Protein AF-A0A0L7KQ21-F1 (afdb_monomer)

Organism: Operophtera brumata (NCBI:txid104452)

Sequence (127 aa):
MAGYRFRRDKTRGAKTYWKCALRNLDKGCRAVIHTLEDMTLIHVISLHKECVVVLYLTSMTLSDMTMTTSIRGNPIIVIAGYRFNRHRIRGVKTYWKCSTHLQRGCRAVIHTLADMTVIKCINIHNH

Foldseek 3Di:
DDDFDWAFDDDDPQKTKTATPCCVVDVPGGWMWMAGVVRHTAFTPDGDPPDFTKHDPDDPPCPQWDWDADPVRFIWTGHPNWIWGFDDDDVQKTKTDTPCCVPPVWPWIWIAGVVRHTGIGRHDGPD

Structure (mmCIF, N/CA/C/O backbone):
data_AF-A0A0L7KQ21-F1
#
_entry.id   AF-A0A0L7KQ21-F1
#
loop_
_atom_site.group_PDB
_atom_site.id
_atom_site.type_symbol
_atom_site.label_atom_id
_atom_site.label_alt_id
_atom_site.label_comp_id
_atom_site.label_asym_id
_atom_site.label_entity_id
_atom_site.label_seq_id
_atom_site.pdbx_PDB_ins_code
_atom_site.Cartn_x
_atom_site.Cartn_y
_atom_site.Cartn_z
_atom_site.occupancy
_atom_site.B_iso_or_equiv
_atom_site.auth_seq_id
_atom_site.auth_comp_id
_atom_site.auth_asym_id
_atom_site.auth_atom_id
_atom_site.pdbx_PDB_model_num
ATOM 1 N N . MET A 1 1 ? -19.239 -10.283 -12.889 1.00 36.34 1 MET A N 1
ATOM 2 C CA . MET A 1 1 ? -19.629 -9.982 -11.494 1.00 36.34 1 MET A CA 1
ATOM 3 C C . MET A 1 1 ? -19.914 -11.292 -10.785 1.00 36.34 1 MET A C 1
ATOM 5 O O . MET A 1 1 ? -20.916 -11.919 -11.080 1.00 36.34 1 MET A O 1
ATOM 9 N N . ALA A 1 2 ? -19.026 -11.724 -9.897 1.00 34.16 2 ALA A N 1
ATOM 10 C CA . ALA A 1 2 ? -19.293 -12.825 -8.980 1.00 34.16 2 ALA A CA 1
ATOM 11 C C . ALA A 1 2 ? -18.587 -12.476 -7.669 1.00 34.16 2 ALA A C 1
ATOM 13 O O . ALA A 1 2 ? -17.376 -12.630 -7.538 1.00 34.16 2 ALA A O 1
ATOM 14 N N . GLY A 1 3 ? -19.325 -11.875 -6.737 1.00 44.19 3 GLY A N 1
ATOM 15 C CA . GLY A 1 3 ? -18.819 -11.678 -5.385 1.00 44.19 3 GLY A CA 1
ATOM 16 C C . GLY A 1 3 ? -18.646 -13.042 -4.727 1.00 44.19 3 GLY A C 1
ATOM 17 O O . GLY A 1 3 ? -19.548 -13.878 -4.775 1.00 44.19 3 GLY A O 1
ATOM 18 N N . TYR A 1 4 ? -17.490 -13.290 -4.123 1.00 56.72 4 TYR A N 1
ATOM 19 C CA . TYR A 1 4 ? -17.275 -14.528 -3.389 1.00 56.72 4 TYR A CA 1
ATOM 20 C C . TYR A 1 4 ? -17.999 -14.456 -2.046 1.00 56.72 4 TYR A C 1
ATOM 22 O O . TYR A 1 4 ? -17.768 -13.551 -1.245 1.00 56.72 4 TYR A O 1
ATOM 30 N N . ARG A 1 5 ? -18.904 -15.405 -1.803 1.00 62.06 5 ARG A N 1
ATOM 31 C CA . ARG A 1 5 ? -19.652 -15.495 -0.548 1.00 62.06 5 ARG A CA 1
ATOM 32 C C . ARG A 1 5 ? -18.762 -16.129 0.516 1.00 62.06 5 ARG A C 1
ATOM 34 O O . ARG A 1 5 ? -18.242 -17.219 0.300 1.00 62.06 5 ARG A O 1
ATOM 41 N N . PHE A 1 6 ? -18.628 -15.488 1.671 1.00 66.75 6 PHE A N 1
ATOM 42 C CA . PHE A 1 6 ? -17.967 -16.060 2.842 1.00 66.75 6 PHE A CA 1
ATOM 43 C C . PHE A 1 6 ? -19.013 -16.367 3.908 1.00 66.75 6 PHE A C 1
ATOM 45 O O . PHE A 1 6 ? -19.948 -15.599 4.120 1.00 66.75 6 PHE A O 1
ATOM 52 N N . ARG A 1 7 ? -18.876 -17.517 4.558 1.00 69.31 7 ARG A N 1
ATOM 53 C CA . ARG A 1 7 ? -19.712 -17.932 5.681 1.00 69.31 7 ARG A CA 1
ATOM 54 C C . ARG A 1 7 ? -18.904 -17.811 6.956 1.00 69.31 7 ARG A C 1
ATOM 56 O O . ARG A 1 7 ? -17.715 -18.132 6.956 1.00 69.31 7 ARG A O 1
ATOM 63 N N . ARG A 1 8 ? -19.552 -17.358 8.027 1.00 72.56 8 ARG A N 1
ATOM 64 C CA . ARG A 1 8 ? -18.946 -17.332 9.356 1.00 72.56 8 ARG A CA 1
ATOM 65 C C . ARG A 1 8 ? -18.542 -18.756 9.720 1.00 72.56 8 ARG A C 1
ATOM 67 O O . ARG A 1 8 ? -19.332 -19.679 9.563 1.00 72.56 8 ARG A O 1
ATOM 74 N N . ASP A 1 9 ? -17.302 -18.911 10.149 1.00 76.25 9 ASP A N 1
ATOM 75 C CA . ASP A 1 9 ? -16.745 -20.191 10.573 1.00 76.25 9 ASP A CA 1
ATOM 76 C C . ASP A 1 9 ? -16.700 -20.269 12.096 1.00 76.25 9 ASP A C 1
ATOM 78 O O . ASP A 1 9 ? -17.267 -21.170 12.699 1.00 76.25 9 ASP A O 1
ATOM 82 N N . LYS A 1 10 ? -16.039 -19.295 12.725 1.00 74.69 10 LYS A N 1
ATOM 83 C CA . LYS A 1 10 ? -15.875 -19.231 14.179 1.00 74.69 10 LYS A CA 1
ATOM 84 C C . LYS A 1 10 ? -15.548 -17.816 14.629 1.00 74.69 10 LYS A C 1
ATOM 86 O O . LYS A 1 10 ? -15.005 -17.033 13.852 1.00 74.69 10 LYS A O 1
ATOM 91 N N . THR A 1 11 ? -15.785 -17.534 15.901 1.00 78.00 11 THR A N 1
ATOM 92 C CA . THR A 1 11 ? -15.332 -16.308 16.570 1.00 78.00 11 THR A CA 1
ATOM 93 C C . THR A 1 11 ? -14.305 -16.687 17.635 1.00 78.00 11 THR A C 1
ATOM 95 O O . THR A 1 11 ? -14.445 -17.722 18.287 1.00 78.00 11 THR A O 1
ATOM 98 N N . ARG A 1 12 ? -13.225 -15.912 17.768 1.00 65.50 12 ARG A N 1
ATOM 99 C CA . ARG A 1 12 ? -12.208 -16.072 18.820 1.00 65.50 12 ARG A CA 1
ATOM 100 C C . ARG A 1 12 ? -11.826 -14.692 19.353 1.00 65.50 12 ARG A C 1
ATOM 102 O O . ARG A 1 12 ? -11.180 -13.928 18.634 1.00 65.50 12 ARG A O 1
ATOM 109 N N . GLY A 1 13 ? -12.211 -14.389 20.593 1.00 74.50 13 GLY A N 1
ATOM 110 C CA . GLY A 1 13 ? -12.061 -13.046 21.168 1.00 74.50 13 GLY A CA 1
ATOM 111 C C . GLY A 1 13 ? -12.723 -11.994 20.276 1.00 74.50 13 GLY A C 1
ATOM 112 O O . GLY A 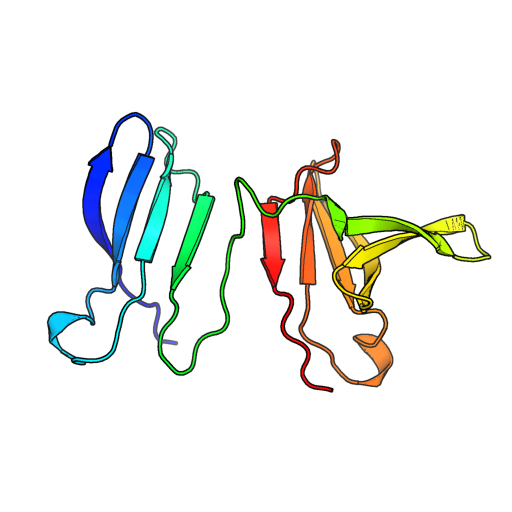1 13 ? -13.775 -12.262 19.698 1.00 74.50 13 GLY A O 1
ATOM 113 N N . ALA A 1 14 ? -12.039 -10.869 20.057 1.00 67.50 14 ALA A N 1
ATOM 114 C CA . ALA A 1 14 ? -12.545 -9.793 19.212 1.00 67.50 14 ALA A CA 1
ATOM 115 C C . ALA A 1 14 ? -12.565 -10.105 17.704 1.00 67.50 14 ALA A C 1
ATOM 117 O O . ALA A 1 14 ? -12.918 -9.240 16.914 1.00 67.50 14 ALA A O 1
ATOM 118 N N . LYS A 1 15 ? -12.150 -11.305 17.263 1.00 60.31 15 LYS A N 1
ATOM 119 C CA . LYS A 1 15 ? -12.013 -11.668 15.842 1.00 60.31 15 LYS A CA 1
ATOM 120 C C . LYS A 1 15 ? -13.087 -12.656 15.391 1.00 60.31 15 LYS A C 1
ATOM 122 O O . LYS A 1 15 ? -13.211 -13.745 15.950 1.00 60.31 15 LYS A O 1
ATOM 127 N N . THR A 1 16 ? -13.778 -12.350 14.294 1.00 67.62 16 THR A N 1
ATOM 128 C CA . THR A 1 16 ? -14.694 -13.273 13.604 1.00 67.62 16 THR A CA 1
ATOM 129 C C . THR A 1 16 ? -14.080 -13.768 12.300 1.00 67.62 16 THR A C 1
ATOM 131 O O . THR A 1 16 ? -13.705 -12.977 11.443 1.00 67.62 16 THR A O 1
ATOM 134 N N . TYR A 1 17 ? -13.991 -15.085 12.130 1.00 69.12 17 TYR A N 1
ATOM 135 C CA . TYR A 1 17 ? -13.402 -15.753 10.972 1.00 69.12 17 TYR A CA 1
ATOM 136 C C . TYR A 1 17 ? -14.489 -16.215 10.006 1.00 69.12 17 TYR A C 1
ATOM 138 O O . TYR A 1 17 ? -15.521 -16.746 10.421 1.00 69.12 17 TYR A O 1
ATOM 146 N N . TRP A 1 18 ? -14.220 -16.090 8.710 1.00 69.19 18 TRP A N 1
ATOM 147 C CA . TRP A 1 18 ? -15.140 -16.462 7.647 1.00 69.19 18 TRP A CA 1
ATOM 148 C C . TRP A 1 18 ? -14.422 -17.290 6.583 1.00 69.19 18 TRP A C 1
ATOM 150 O O . TRP A 1 18 ? -13.356 -16.911 6.103 1.00 69.19 18 TRP A O 1
ATOM 160 N N . LYS A 1 19 ? -15.012 -18.416 6.186 1.00 73.31 19 LYS A N 1
ATOM 161 C CA . LYS A 1 19 ? -14.515 -19.289 5.113 1.00 73.31 19 LYS A CA 1
ATOM 162 C C . LYS A 1 19 ? -15.298 -19.044 3.834 1.00 73.31 19 LYS A C 1
ATOM 164 O O . LYS A 1 19 ? -16.500 -18.792 3.887 1.00 73.31 19 LYS A O 1
ATOM 169 N N . CYS A 1 20 ? -14.651 -19.160 2.680 1.00 68.00 20 CYS A N 1
ATOM 170 C CA . CYS A 1 20 ? -15.362 -19.099 1.407 1.00 68.00 20 CYS A CA 1
ATOM 171 C C . CYS A 1 20 ? -16.423 -20.210 1.319 1.00 68.00 20 CYS A C 1
ATOM 173 O O . CYS A 1 20 ? -16.161 -21.373 1.629 1.00 68.00 20 CYS A O 1
ATOM 175 N N . ALA A 1 21 ? -17.622 -19.849 0.869 1.00 68.81 21 ALA A N 1
ATOM 176 C CA . ALA A 1 21 ? -18.762 -20.745 0.716 1.00 68.81 21 ALA A CA 1
ATOM 177 C C . ALA A 1 21 ? -18.543 -21.815 -0.366 1.00 68.81 21 ALA A C 1
ATOM 179 O O . ALA A 1 21 ? -19.213 -22.844 -0.336 1.00 68.81 21 ALA A O 1
ATOM 180 N N . LEU A 1 22 ? -17.602 -21.587 -1.291 1.00 66.00 22 LEU A N 1
ATOM 181 C CA . LEU A 1 22 ? -17.249 -22.523 -2.362 1.00 66.00 22 LEU A CA 1
ATOM 182 C C . LEU A 1 22 ? -16.280 -23.625 -1.914 1.00 66.00 22 LEU A C 1
ATOM 184 O O . LEU A 1 22 ? -16.054 -24.563 -2.666 1.00 66.00 22 LEU A O 1
ATOM 188 N N . ARG A 1 23 ? -15.755 -23.577 -0.681 1.00 64.31 23 ARG A N 1
ATOM 189 C CA . ARG A 1 23 ? -14.809 -24.572 -0.140 1.00 64.31 23 ARG A CA 1
ATOM 190 C C . ARG A 1 23 ? -15.307 -26.024 -0.186 1.00 64.31 23 ARG A C 1
ATOM 192 O O . ARG A 1 23 ? -14.493 -26.936 -0.240 1.00 64.31 23 ARG A O 1
ATOM 199 N N . ASN A 1 24 ? -16.620 -26.238 -0.145 1.00 60.06 24 ASN A N 1
ATOM 200 C CA . ASN A 1 24 ? -17.207 -27.582 -0.197 1.00 60.06 24 ASN A CA 1
ATOM 201 C C . ASN A 1 24 ? -17.565 -28.022 -1.627 1.00 60.06 24 ASN A C 1
ATOM 203 O O . ASN A 1 24 ? -17.824 -29.199 -1.847 1.00 60.06 24 ASN A O 1
ATOM 207 N N . LEU A 1 25 ? -17.609 -27.079 -2.573 1.00 60.34 25 LEU A N 1
ATOM 208 C CA . LEU A 1 25 ? -17.940 -27.307 -3.984 1.00 60.34 25 LEU A CA 1
ATOM 209 C C . LEU A 1 25 ? -16.670 -27.494 -4.824 1.00 60.34 25 LEU A C 1
ATOM 211 O O . LEU A 1 25 ? -16.641 -28.323 -5.723 1.00 60.34 25 LEU A O 1
ATOM 215 N N . ASP A 1 26 ? -15.609 -26.763 -4.484 1.00 57.03 26 ASP A N 1
ATOM 216 C CA . ASP A 1 26 ? -14.275 -26.904 -5.053 1.00 57.03 26 ASP A CA 1
ATOM 217 C C . ASP A 1 26 ? -13.304 -27.378 -3.960 1.00 57.03 26 ASP A C 1
ATOM 219 O O . ASP A 1 26 ? -13.004 -26.643 -3.012 1.00 57.03 26 ASP A O 1
ATOM 223 N N . LYS A 1 27 ? -12.791 -28.610 -4.101 1.00 54.53 27 LYS A N 1
ATOM 224 C CA . LYS A 1 27 ? -11.909 -29.273 -3.120 1.00 54.53 27 LYS A CA 1
ATOM 225 C C . LYS A 1 27 ? -10.584 -28.519 -2.873 1.00 54.53 27 LYS A C 1
ATOM 227 O O . LYS A 1 27 ? -9.850 -28.881 -1.956 1.00 54.53 27 LYS A O 1
ATOM 232 N N . GLY A 1 28 ? -10.263 -27.477 -3.654 1.00 54.25 28 GLY A N 1
ATOM 233 C CA . GLY A 1 28 ? -9.030 -26.685 -3.540 1.00 54.25 28 GLY A CA 1
ATOM 234 C C . GLY A 1 28 ? -9.149 -25.309 -2.865 1.00 54.25 28 GLY A C 1
ATOM 235 O O . GL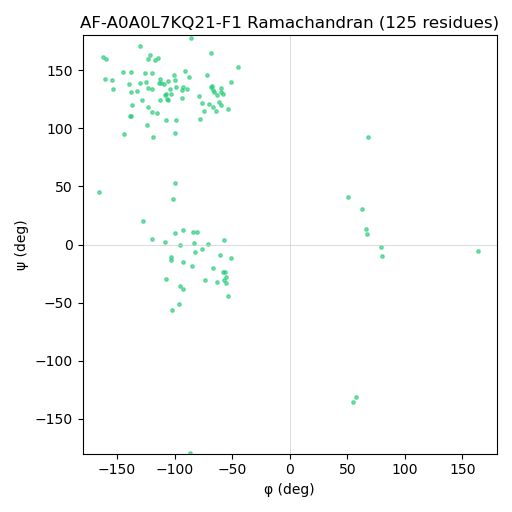Y A 1 28 ? -8.119 -24.696 -2.563 1.00 54.25 28 GLY A O 1
ATOM 236 N N . CYS A 1 29 ? -10.358 -24.792 -2.613 1.00 59.03 29 CYS A N 1
ATOM 237 C CA . CYS A 1 29 ? -10.541 -23.423 -2.124 1.00 59.03 29 CYS A CA 1
ATOM 238 C C . CYS A 1 29 ? -10.248 -23.288 -0.616 1.00 59.03 29 CYS A C 1
ATOM 240 O O . CYS A 1 29 ? -11.047 -23.664 0.245 1.00 59.03 29 CYS A O 1
ATOM 242 N N . ARG A 1 30 ? -9.120 -22.649 -0.277 1.00 59.56 30 ARG A N 1
ATOM 243 C CA . ARG A 1 30 ? -8.694 -22.394 1.113 1.00 59.56 30 ARG A CA 1
ATOM 244 C C . ARG A 1 30 ? -8.990 -20.976 1.611 1.00 59.56 30 ARG A C 1
ATOM 246 O O . ARG A 1 30 ? -8.548 -20.631 2.702 1.00 59.56 30 ARG A O 1
ATOM 253 N N . ALA A 1 31 ? -9.762 -20.186 0.859 1.00 62.00 31 ALA A N 1
ATOM 254 C CA . ALA A 1 31 ? -9.963 -18.770 1.140 1.00 62.00 31 ALA A CA 1
ATOM 255 C C . ALA A 1 31 ? -10.649 -18.490 2.488 1.00 62.00 31 ALA A C 1
ATOM 257 O O . ALA A 1 31 ? -11.714 -19.039 2.791 1.00 62.00 31 ALA A O 1
ATOM 258 N N . VAL A 1 32 ? -10.031 -17.614 3.286 1.00 65.19 32 VAL A N 1
ATOM 259 C CA . VAL A 1 32 ? -10.477 -17.235 4.637 1.00 65.19 32 VAL A CA 1
ATOM 260 C C . VAL A 1 32 ? -10.287 -15.737 4.838 1.00 65.19 32 VAL A C 1
ATOM 262 O O . VAL A 1 32 ? -9.245 -15.203 4.465 1.00 65.19 32 VAL A O 1
ATOM 265 N N . ILE A 1 33 ? -11.257 -15.074 5.465 1.00 64.94 33 ILE A N 1
ATOM 266 C CA . ILE A 1 33 ? -11.154 -13.684 5.929 1.00 64.94 33 ILE A CA 1
ATOM 267 C C . ILE A 1 33 ? -11.435 -13.601 7.429 1.00 64.94 33 ILE A C 1
ATOM 269 O O . ILE A 1 33 ? -12.070 -14.499 7.982 1.00 64.94 33 ILE A O 1
ATOM 273 N N . HIS A 1 34 ? -10.994 -12.539 8.101 1.00 60.47 34 HIS A N 1
ATOM 274 C CA . HIS A 1 34 ? -11.466 -12.245 9.456 1.00 60.47 34 HIS A CA 1
ATOM 275 C C . HIS A 1 34 ? -11.755 -10.761 9.692 1.00 60.47 34 HIS A C 1
ATOM 277 O O . HIS A 1 34 ? -11.114 -9.892 9.099 1.00 60.47 34 HIS A O 1
ATOM 283 N N . THR A 1 35 ? -12.732 -10.498 10.557 1.00 58.62 35 THR A N 1
ATOM 284 C CA . THR A 1 35 ? -13.203 -9.175 10.992 1.00 58.62 35 THR A CA 1
ATOM 285 C C . THR A 1 35 ? -12.971 -8.974 12.491 1.00 58.62 35 THR A C 1
ATOM 287 O O . THR A 1 35 ? -12.849 -9.972 13.200 1.00 58.62 35 THR A O 1
ATOM 290 N N . LEU A 1 36 ? -12.929 -7.731 12.983 1.00 58.41 36 LEU A N 1
ATOM 291 C CA . LEU A 1 36 ? -13.018 -7.402 14.414 1.00 58.41 36 LEU A CA 1
ATOM 292 C C . LEU A 1 36 ? -14.471 -7.253 14.909 1.00 58.41 36 LEU A C 1
ATOM 294 O O . LEU A 1 36 ? -15.405 -7.438 14.126 1.00 58.41 36 LEU A O 1
ATOM 298 N N . GLU A 1 37 ? -14.648 -6.948 16.200 1.00 56.28 37 GLU A N 1
ATOM 299 C CA . GLU A 1 37 ? -15.927 -6.719 16.900 1.00 56.28 37 GLU A CA 1
ATOM 300 C C . GLU A 1 37 ? -16.806 -5.638 16.256 1.00 56.28 37 GLU A C 1
ATOM 302 O O . GLU A 1 37 ? -18.022 -5.792 16.213 1.00 56.28 37 GLU A O 1
ATOM 307 N N . ASP A 1 38 ? -16.212 -4.606 15.659 1.00 55.53 38 ASP A N 1
ATOM 308 C CA . ASP A 1 38 ? -16.904 -3.561 14.889 1.00 55.53 38 ASP A CA 1
ATOM 309 C C . ASP A 1 38 ? -17.169 -3.957 13.419 1.00 55.53 38 ASP A C 1
ATOM 311 O O . ASP A 1 38 ? -17.539 -3.124 12.593 1.00 55.53 38 ASP A O 1
ATOM 315 N N . MET A 1 39 ? -16.959 -5.232 13.070 1.00 48.84 39 MET A N 1
ATOM 316 C CA . MET A 1 39 ? -16.983 -5.779 11.708 1.00 48.84 39 MET A CA 1
ATOM 317 C C . MET A 1 39 ? -15.861 -5.264 10.783 1.00 48.84 39 MET A C 1
ATOM 319 O O . MET A 1 39 ? -15.886 -5.547 9.580 1.00 48.84 39 MET A O 1
ATOM 323 N N . THR A 1 40 ? -14.820 -4.604 11.306 1.00 49.94 40 THR A N 1
ATOM 324 C CA . THR A 1 40 ? -13.663 -4.171 10.507 1.00 49.94 40 THR A CA 1
ATOM 325 C C . THR A 1 40 ? -12.872 -5.372 9.988 1.00 49.94 40 THR A C 1
ATOM 327 O O . THR A 1 40 ? -12.337 -6.166 10.756 1.00 49.94 40 THR A O 1
ATOM 330 N N . LEU A 1 41 ? -12.784 -5.523 8.662 1.00 50.22 41 LEU A N 1
ATOM 331 C CA . LEU A 1 41 ? -12.016 -6.578 7.988 1.00 50.22 41 LEU A CA 1
ATOM 332 C C . LEU A 1 41 ? -10.505 -6.358 8.147 1.00 50.22 41 LEU A C 1
ATOM 334 O O . LEU A 1 41 ? -9.977 -5.354 7.676 1.00 50.22 41 LEU A O 1
ATOM 338 N N . ILE A 1 42 ? -9.808 -7.329 8.743 1.00 51.56 42 ILE A N 1
ATOM 339 C CA . ILE A 1 42 ? -8.378 -7.221 9.068 1.00 51.56 42 ILE A CA 1
ATOM 340 C C . ILE A 1 42 ? -7.489 -8.080 8.164 1.00 51.56 42 ILE A C 1
ATOM 342 O O . ILE A 1 42 ? -6.376 -7.676 7.859 1.00 51.56 42 ILE A O 1
ATOM 346 N N . HIS A 1 43 ? -7.936 -9.221 7.634 1.00 46.75 43 HIS A N 1
ATOM 347 C CA . HIS A 1 43 ? -7.042 -10.059 6.814 1.00 46.75 43 HIS A CA 1
ATOM 348 C C . HIS A 1 43 ? -7.797 -10.933 5.813 1.00 46.75 43 HIS A C 1
ATOM 350 O O . HIS A 1 43 ? -8.828 -11.499 6.175 1.00 46.75 43 HIS A O 1
ATOM 356 N N . VAL A 1 44 ? -7.267 -11.113 4.596 1.00 49.75 44 VAL A N 1
ATOM 357 C CA . VAL A 1 44 ? -7.647 -12.200 3.681 1.00 49.75 44 VAL A CA 1
ATOM 358 C C . VAL A 1 44 ? -6.467 -13.153 3.689 1.00 49.75 44 VAL A C 1
ATOM 360 O O . VAL A 1 44 ? -5.374 -12.836 3.255 1.00 49.75 44 VAL A O 1
ATOM 363 N N . ILE A 1 45 ? -6.647 -14.299 4.329 1.00 49.09 45 ILE A N 1
ATOM 364 C CA . ILE A 1 45 ? -5.582 -15.263 4.640 1.00 49.09 45 ILE A CA 1
ATOM 365 C C . ILE A 1 45 ? -5.327 -16.211 3.464 1.00 49.09 45 ILE A C 1
ATOM 367 O O . ILE A 1 45 ? -4.281 -16.840 3.368 1.00 49.09 45 ILE A O 1
ATOM 371 N N . SER A 1 46 ? -6.266 -16.327 2.537 1.00 48.81 46 SER A N 1
ATOM 372 C CA . SER A 1 46 ? -6.087 -17.155 1.356 1.00 48.81 46 SER A CA 1
ATOM 373 C C . SER A 1 46 ? -7.088 -16.696 0.319 1.00 48.81 46 SER A C 1
ATOM 375 O O . SER A 1 46 ? -8.209 -16.306 0.651 1.00 48.81 46 SER A O 1
ATOM 377 N N . LEU A 1 47 ? -6.672 -16.706 -0.933 1.00 55.19 47 LEU A N 1
ATOM 378 C CA . LEU A 1 47 ? -7.564 -16.492 -2.047 1.00 55.19 47 LEU A CA 1
ATOM 379 C C . LEU A 1 47 ? -7.658 -17.754 -2.889 1.00 55.19 47 LEU A C 1
ATOM 381 O O . LEU A 1 47 ? -6.826 -18.658 -2.788 1.00 55.19 47 LEU A O 1
ATOM 385 N N . HIS A 1 48 ? -8.730 -17.813 -3.678 1.00 50.44 48 HIS A N 1
ATOM 386 C CA . HIS A 1 48 ? -8.934 -18.818 -4.717 1.00 50.44 48 HIS A CA 1
ATOM 387 C C . HIS A 1 48 ? -7.652 -19.003 -5.530 1.00 50.44 48 HIS A C 1
ATOM 389 O O . HIS A 1 48 ? -6.877 -18.055 -5.650 1.00 50.44 48 HIS A O 1
ATOM 395 N N . LYS A 1 49 ? -7.444 -20.191 -6.112 1.00 46.31 49 LYS A N 1
ATOM 396 C CA . LYS A 1 49 ? -6.255 -20.507 -6.927 1.00 46.31 49 LYS A CA 1
ATOM 397 C C . LYS A 1 49 ? -5.948 -19.478 -8.041 1.00 46.31 49 LYS A C 1
ATOM 399 O O . LYS A 1 49 ? -4.843 -19.498 -8.559 1.00 46.31 49 LYS A O 1
ATOM 404 N N . GLU A 1 50 ? -6.859 -18.546 -8.340 1.00 46.59 50 GLU A N 1
ATOM 405 C CA . GLU A 1 50 ? -6.707 -17.464 -9.326 1.00 46.59 50 GLU A CA 1
ATOM 406 C C . GLU A 1 50 ? -7.003 -16.047 -8.773 1.00 46.59 50 GLU A C 1
ATOM 408 O O . GLU A 1 50 ? -7.311 -15.123 -9.521 1.00 46.59 50 GLU A O 1
ATOM 413 N N . CYS A 1 51 ? -6.954 -15.832 -7.455 1.00 39.25 51 CYS A N 1
ATOM 414 C CA . CYS A 1 51 ? -7.255 -14.537 -6.835 1.00 39.25 51 CYS A CA 1
ATOM 415 C C . CYS A 1 51 ? -6.054 -14.058 -5.982 1.00 39.25 51 CYS A C 1
ATOM 417 O O . CYS A 1 51 ? -5.471 -14.824 -5.225 1.00 39.25 51 CYS A O 1
ATOM 419 N N . VAL A 1 52 ? -5.671 -12.779 -6.099 1.00 38.94 52 VAL A N 1
ATOM 420 C CA . VAL A 1 52 ? -4.478 -12.150 -5.477 1.00 38.94 52 VAL A CA 1
ATOM 421 C C . VAL A 1 52 ? -4.852 -11.243 -4.285 1.00 38.94 52 VAL A C 1
ATOM 423 O O . VAL A 1 52 ? -5.740 -10.397 -4.387 1.00 38.94 52 VAL A O 1
ATOM 426 N N . VAL A 1 53 ? -4.238 -11.539 -3.129 1.00 42.19 53 VAL A N 1
ATOM 427 C CA . VAL A 1 53 ? -4.734 -11.401 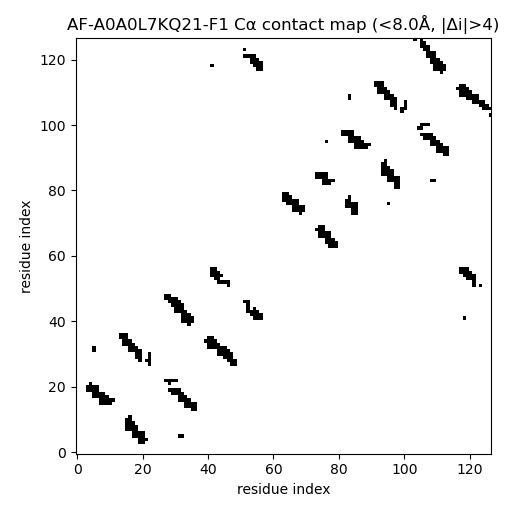-1.736 1.00 42.19 53 VAL A CA 1
ATOM 428 C C . VAL A 1 53 ? -4.934 -9.960 -1.276 1.00 42.19 53 VAL A C 1
ATOM 430 O O . VAL A 1 53 ? -4.101 -9.096 -1.512 1.00 42.19 53 VAL A O 1
ATOM 433 N N . VAL A 1 54 ? -6.055 -9.709 -0.595 1.00 42.03 54 VAL A N 1
ATOM 434 C CA . VAL A 1 54 ? -6.365 -8.461 0.119 1.00 42.03 54 VAL A CA 1
ATOM 435 C C . VAL A 1 54 ? -5.869 -8.596 1.580 1.00 42.03 54 VAL A C 1
ATOM 437 O O . VAL A 1 54 ? -5.924 -9.670 2.146 1.00 42.03 54 VAL A O 1
ATOM 440 N N . LEU A 1 55 ? -5.463 -7.510 2.241 1.00 39.16 55 LEU A N 1
ATOM 441 C CA . LEU A 1 55 ? -5.301 -7.407 3.709 1.00 39.16 55 LEU A CA 1
ATOM 442 C C . LEU A 1 55 ? -4.163 -8.251 4.357 1.00 39.16 55 LEU A C 1
ATOM 444 O O . LEU A 1 55 ? -4.387 -9.374 4.801 1.00 39.16 55 LEU A O 1
ATOM 448 N N . TYR A 1 56 ? -2.977 -7.645 4.509 1.00 34.00 56 TYR A N 1
ATOM 449 C CA . TYR A 1 56 ? -1.980 -8.005 5.528 1.00 34.00 56 TYR A CA 1
ATOM 450 C C . TYR A 1 56 ? -2.097 -7.014 6.698 1.00 34.00 56 TYR A C 1
ATOM 452 O O . TYR A 1 56 ? -1.532 -5.928 6.637 1.00 34.00 56 TYR A O 1
ATOM 460 N N . LEU A 1 57 ? -2.836 -7.359 7.749 1.00 44.97 57 LEU A N 1
ATOM 461 C CA . LEU A 1 57 ? -2.752 -6.719 9.067 1.00 44.97 57 LEU A CA 1
ATOM 462 C C . LEU A 1 57 ? -2.459 -7.800 10.115 1.00 44.97 57 LEU A C 1
ATOM 464 O O . LEU A 1 57 ? -3.351 -8.565 10.480 1.00 44.97 57 LEU A O 1
ATOM 468 N N . THR A 1 58 ? -1.206 -7.885 10.574 1.00 39.22 58 THR A N 1
ATOM 469 C CA . THR A 1 58 ? -0.805 -7.771 12.002 1.00 39.22 58 THR A CA 1
ATOM 470 C C . THR A 1 58 ? 0.610 -8.286 12.337 1.00 39.22 58 THR A C 1
ATOM 472 O O . THR A 1 58 ? 1.041 -8.034 13.453 1.00 39.22 58 THR A O 1
ATOM 475 N N . SER A 1 59 ? 1.393 -8.901 11.431 1.00 42.22 59 SER A N 1
ATOM 476 C CA . SER A 1 59 ? 2.826 -9.192 11.714 1.00 42.22 59 SER A CA 1
ATOM 477 C C . SER A 1 59 ? 3.688 -9.582 10.493 1.00 42.22 59 SER A C 1
ATOM 479 O O . SER A 1 59 ? 4.479 -10.523 10.563 1.00 42.22 59 SER A O 1
ATOM 481 N N . MET A 1 60 ? 3.585 -8.879 9.358 1.00 42.84 60 MET A N 1
ATOM 482 C CA . MET A 1 60 ? 4.776 -8.782 8.499 1.00 42.84 60 MET A CA 1
ATOM 483 C C . MET A 1 60 ? 5.784 -8.017 9.350 1.00 42.84 60 MET A C 1
ATOM 485 O O . MET A 1 60 ? 5.500 -6.879 9.724 1.00 42.84 60 MET A O 1
ATOM 489 N N . THR A 1 61 ? 6.894 -8.632 9.749 1.00 39.78 61 THR A N 1
ATOM 490 C CA . THR A 1 61 ? 7.977 -7.861 10.352 1.00 39.78 61 THR A CA 1
ATOM 491 C C . THR A 1 61 ? 8.302 -6.742 9.363 1.00 39.78 61 THR A C 1
ATOM 493 O O . THR A 1 61 ? 8.671 -7.002 8.220 1.00 39.78 61 THR A O 1
ATOM 496 N N . LEU A 1 62 ? 8.103 -5.489 9.781 1.00 45.44 62 LEU A N 1
ATOM 497 C CA . LEU A 1 62 ? 8.411 -4.262 9.032 1.00 45.44 62 LEU A CA 1
ATOM 498 C C . LEU A 1 62 ? 9.895 -4.166 8.617 1.00 45.44 62 LEU A C 1
ATOM 500 O O . LEU A 1 62 ? 10.293 -3.162 8.041 1.00 45.44 62 LEU A O 1
ATOM 504 N N . SER A 1 63 ? 10.709 -5.190 8.885 1.00 50.97 63 SER A N 1
ATOM 505 C CA . SER A 1 63 ? 12.137 -5.259 8.589 1.00 50.97 63 SER A CA 1
ATOM 506 C C . SER A 1 63 ? 12.472 -5.072 7.105 1.00 50.97 63 SER A C 1
ATOM 508 O O . SER A 1 63 ? 13.553 -4.578 6.817 1.00 50.97 63 SER A O 1
ATOM 510 N N . ASP A 1 64 ? 11.539 -5.340 6.182 1.00 66.00 64 ASP A N 1
ATOM 511 C CA . ASP A 1 64 ? 11.743 -5.090 4.743 1.00 66.00 64 ASP A CA 1
ATOM 512 C C . ASP A 1 64 ? 10.938 -3.904 4.191 1.00 66.00 64 ASP A C 1
ATOM 514 O O . ASP A 1 64 ? 10.983 -3.642 2.985 1.00 66.00 64 ASP A O 1
ATOM 518 N N . MET A 1 65 ? 10.183 -3.192 5.039 1.00 76.94 65 MET A N 1
ATOM 519 C CA . MET A 1 65 ? 9.482 -1.970 4.650 1.00 76.94 65 MET A CA 1
ATOM 520 C C . MET A 1 65 ? 10.296 -0.755 5.082 1.00 76.94 65 MET A C 1
ATOM 522 O O . MET A 1 65 ? 10.320 -0.391 6.254 1.00 76.94 65 MET A O 1
ATOM 526 N N . THR A 1 66 ? 10.915 -0.079 4.119 1.00 86.81 66 THR A N 1
ATOM 527 C CA . THR A 1 66 ? 11.681 1.142 4.384 1.00 86.81 66 THR A CA 1
ATOM 528 C C . THR A 1 66 ? 11.015 2.359 3.762 1.00 86.81 66 THR A C 1
ATOM 530 O O . THR A 1 66 ? 10.444 2.308 2.668 1.00 86.81 66 THR A O 1
ATOM 533 N N . MET A 1 67 ? 11.081 3.476 4.482 1.00 88.50 67 MET A N 1
ATOM 534 C CA . MET A 1 67 ? 10.659 4.775 3.978 1.00 88.50 67 MET A CA 1
ATOM 535 C C . MET A 1 67 ? 11.858 5.493 3.391 1.00 88.50 67 MET A C 1
ATOM 537 O O . MET A 1 67 ? 12.877 5.674 4.049 1.00 88.50 67 MET A O 1
ATOM 541 N N . THR A 1 68 ? 11.721 5.921 2.144 1.00 92.19 68 THR A N 1
ATOM 542 C CA . THR A 1 68 ? 12.724 6.735 1.460 1.00 92.19 68 THR A CA 1
ATOM 543 C C . THR A 1 68 ? 12.052 7.943 0.827 1.00 92.19 68 THR A C 1
ATOM 545 O O . THR A 1 68 ? 10.824 8.050 0.781 1.00 92.19 68 THR A O 1
ATOM 548 N N . THR A 1 69 ? 12.850 8.876 0.327 1.00 93.56 69 THR A N 1
ATOM 549 C CA . THR A 1 69 ? 12.366 10.027 -0.431 1.00 93.56 69 THR A CA 1
ATOM 550 C C . THR A 1 69 ? 12.970 10.017 -1.829 1.00 93.56 69 THR A C 1
ATOM 552 O O . THR A 1 69 ? 14.072 9.528 -2.071 1.00 93.56 69 THR A O 1
ATOM 555 N N . SER A 1 70 ? 12.211 10.511 -2.803 1.00 90.06 70 SER A N 1
ATOM 556 C CA . SER A 1 70 ? 12.758 10.839 -4.119 1.00 90.06 70 SER A CA 1
ATOM 557 C C . SER A 1 70 ? 13.693 12.045 -4.015 1.00 90.06 70 SER A C 1
ATOM 559 O O . SER A 1 70 ? 13.574 12.839 -3.085 1.00 90.06 70 SER A O 1
ATOM 561 N N . ILE A 1 71 ? 14.506 12.271 -5.047 1.00 88.56 71 ILE A N 1
ATOM 562 C CA . ILE A 1 71 ? 15.337 13.481 -5.167 1.00 88.56 71 ILE A CA 1
ATOM 563 C C . ILE A 1 71 ? 14.527 14.791 -5.102 1.00 88.56 71 ILE A C 1
ATOM 565 O O . ILE A 1 71 ? 15.047 15.827 -4.717 1.00 88.56 71 ILE A O 1
ATOM 569 N N . ARG A 1 72 ? 13.229 14.744 -5.438 1.00 90.62 72 ARG A N 1
ATOM 570 C CA . ARG A 1 72 ? 12.296 15.883 -5.358 1.00 90.62 72 ARG A CA 1
ATOM 571 C C . ARG A 1 72 ? 11.538 15.949 -4.022 1.00 90.62 72 ARG A C 1
ATOM 573 O O . ARG A 1 72 ? 10.509 16.606 -3.941 1.00 90.62 72 ARG A O 1
ATOM 580 N N . GLY A 1 73 ? 11.958 15.187 -3.011 1.00 90.31 73 GLY A N 1
ATOM 581 C CA . GLY A 1 73 ? 11.348 15.166 -1.675 1.00 90.31 73 GLY A CA 1
ATOM 582 C C . GLY A 1 73 ? 10.065 14.335 -1.536 1.00 90.31 73 GLY A C 1
ATOM 583 O O . GLY A 1 73 ? 9.537 14.205 -0.437 1.00 90.31 73 GLY A O 1
ATOM 584 N N . ASN A 1 74 ? 9.548 13.727 -2.610 1.00 90.62 74 ASN A N 1
ATOM 585 C CA . ASN A 1 74 ? 8.337 12.900 -2.514 1.00 90.62 74 ASN A CA 1
ATOM 586 C C . ASN A 1 74 ? 8.579 11.603 -1.722 1.00 90.62 74 ASN A C 1
ATOM 588 O O . ASN A 1 74 ? 9.569 10.926 -2.003 1.00 90.62 74 ASN A O 1
ATOM 592 N N . PRO A 1 75 ? 7.677 11.209 -0.805 1.00 92.88 75 PRO A N 1
ATOM 593 C CA . PRO A 1 75 ? 7.836 9.997 -0.011 1.00 92.88 75 PRO A CA 1
ATOM 594 C C . PRO A 1 75 ? 7.628 8.735 -0.852 1.00 92.88 75 PRO A C 1
ATOM 596 O O . PRO A 1 75 ? 6.788 8.695 -1.759 1.00 92.88 75 PRO A O 1
ATOM 599 N N . ILE A 1 76 ? 8.383 7.694 -0.513 1.00 94.69 76 ILE A N 1
ATOM 600 C CA . ILE A 1 76 ? 8.418 6.401 -1.193 1.00 94.69 76 ILE A CA 1
ATOM 601 C C . ILE A 1 76 ? 8.454 5.298 -0.142 1.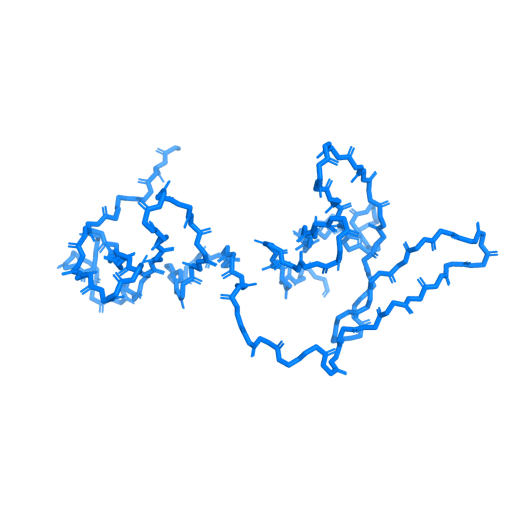00 94.69 76 ILE A C 1
ATOM 603 O O . ILE A 1 76 ? 9.278 5.325 0.769 1.00 94.69 76 ILE A O 1
ATOM 607 N N . ILE A 1 77 ? 7.588 4.305 -0.313 1.00 92.88 77 ILE A N 1
ATOM 608 C CA . ILE A 1 77 ? 7.652 3.047 0.430 1.00 92.88 77 ILE A CA 1
ATOM 609 C C . ILE A 1 77 ? 8.458 2.055 -0.404 1.00 92.88 77 ILE A C 1
ATOM 611 O O . ILE A 1 77 ? 8.190 1.897 -1.594 1.00 92.88 77 ILE A O 1
ATOM 615 N N . VAL A 1 78 ? 9.414 1.363 0.201 1.00 90.06 78 VAL A N 1
ATOM 616 C CA . VAL A 1 78 ? 10.097 0.226 -0.420 1.00 90.06 78 VAL A CA 1
ATOM 617 C C . VAL A 1 78 ? 9.717 -1.030 0.342 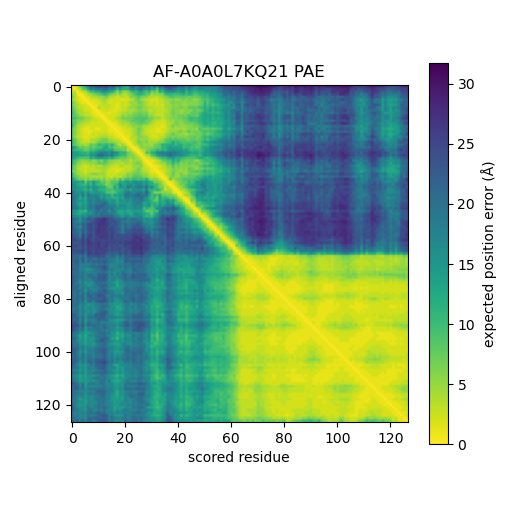1.00 90.06 78 VAL A C 1
ATOM 619 O O . VAL A 1 78 ? 9.899 -1.059 1.551 1.00 90.06 78 VAL A O 1
ATOM 622 N N . ILE A 1 79 ? 9.188 -2.041 -0.349 1.00 83.50 79 ILE A N 1
ATOM 623 C CA . ILE A 1 79 ? 8.902 -3.366 0.223 1.00 83.50 79 ILE A CA 1
ATOM 624 C C . ILE A 1 79 ? 9.532 -4.421 -0.673 1.00 83.50 79 ILE A C 1
ATOM 626 O O . ILE A 1 79 ? 9.230 -4.464 -1.866 1.00 83.50 79 ILE A O 1
ATOM 630 N N . ALA A 1 80 ? 10.389 -5.272 -0.102 1.00 78.75 80 ALA A N 1
ATOM 631 C CA . ALA A 1 80 ? 11.054 -6.364 -0.822 1.00 78.75 80 ALA A CA 1
ATOM 632 C C . ALA A 1 80 ? 11.741 -5.896 -2.127 1.00 78.75 80 ALA A C 1
ATOM 634 O O . ALA A 1 80 ? 11.623 -6.528 -3.174 1.00 78.75 80 ALA A O 1
ATOM 635 N N . GLY A 1 81 ? 12.392 -4.728 -2.085 1.00 82.75 81 GLY A N 1
ATOM 636 C CA . GLY A 1 81 ? 13.068 -4.115 -3.237 1.00 82.75 81 GLY A CA 1
ATOM 637 C C . GLY A 1 81 ? 12.155 -3.367 -4.220 1.00 82.75 81 GLY A C 1
ATOM 638 O O . GLY A 1 81 ? 12.649 -2.612 -5.058 1.00 82.75 81 GLY A O 1
ATOM 639 N N . TYR A 1 82 ? 10.830 -3.486 -4.102 1.00 88.31 82 TYR A N 1
ATOM 640 C CA . TYR A 1 82 ? 9.884 -2.770 -4.956 1.00 88.31 82 TYR A CA 1
ATOM 641 C C . TYR A 1 82 ? 9.528 -1.409 -4.378 1.00 88.31 82 TYR A C 1
ATOM 643 O O . TYR A 1 82 ? 9.198 -1.269 -3.202 1.00 88.31 82 TYR A O 1
ATOM 651 N N . ARG A 1 83 ? 9.559 -0.389 -5.236 1.00 93.44 83 ARG A N 1
ATOM 652 C CA . ARG A 1 83 ? 9.268 0.997 -4.861 1.00 93.44 83 ARG A CA 1
ATOM 653 C C . ARG A 1 83 ? 7.800 1.308 -5.098 1.00 93.44 83 ARG A C 1
ATOM 655 O O . ARG A 1 83 ? 7.260 1.018 -6.166 1.00 93.44 83 ARG A O 1
ATOM 662 N N . PHE A 1 84 ? 7.184 1.973 -4.134 1.00 94.31 84 PHE A N 1
ATOM 663 C CA . PHE A 1 84 ? 5.815 2.447 -4.183 1.00 94.31 84 PHE A CA 1
ATOM 664 C C . PHE A 1 84 ? 5.794 3.954 -3.965 1.00 94.31 84 PHE A C 1
ATOM 666 O O . PHE A 1 84 ? 6.186 4.460 -2.914 1.00 94.31 84 PHE A O 1
ATOM 673 N N . ASN A 1 85 ? 5.305 4.678 -4.964 1.00 96.06 85 ASN A N 1
ATOM 674 C CA . ASN A 1 85 ? 5.155 6.122 -4.898 1.00 96.06 85 ASN A CA 1
ATOM 675 C C . ASN A 1 85 ? 3.803 6.472 -4.276 1.00 96.06 85 ASN A C 1
ATOM 677 O O . ASN A 1 85 ? 2.787 5.812 -4.542 1.00 96.06 85 ASN A O 1
ATOM 681 N N . ARG A 1 86 ? 3.775 7.550 -3.487 1.00 95.56 86 ARG A N 1
ATOM 682 C CA . ARG A 1 86 ? 2.518 8.111 -2.992 1.00 95.56 86 ARG A CA 1
ATOM 683 C C . ARG A 1 86 ? 1.669 8.562 -4.175 1.00 95.56 86 ARG A C 1
ATOM 685 O O . ARG A 1 86 ? 2.090 9.391 -4.972 1.00 95.56 86 ARG A O 1
ATOM 692 N N . HIS A 1 87 ? 0.461 8.025 -4.265 1.00 94.75 87 HIS A N 1
ATOM 693 C CA . HIS A 1 87 ? -0.484 8.351 -5.325 1.00 94.75 87 HIS A CA 1
ATOM 694 C C . HIS A 1 87 ? -1.479 9.421 -4.873 1.00 94.75 87 HIS A C 1
ATOM 696 O O . HIS A 1 87 ? -1.670 10.414 -5.562 1.00 94.75 87 HIS A O 1
ATOM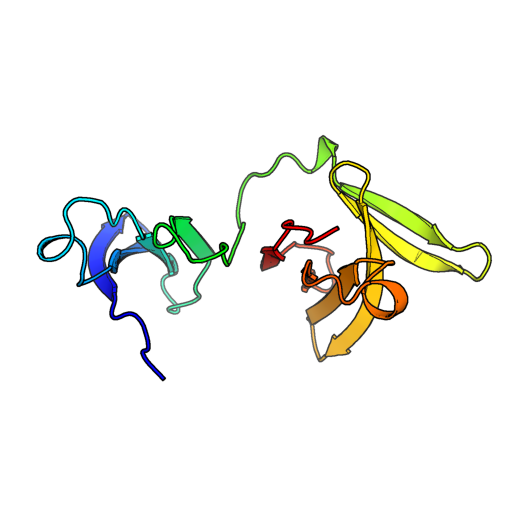 702 N N . ARG A 1 88 ? -2.126 9.228 -3.715 1.00 93.44 88 ARG A N 1
ATOM 703 C CA . ARG A 1 88 ? -3.059 10.210 -3.133 1.00 93.44 88 ARG A CA 1
ATOM 704 C C . ARG A 1 88 ? -3.310 9.943 -1.655 1.00 93.44 88 ARG A C 1
ATOM 706 O O . ARG A 1 88 ? -3.126 8.820 -1.196 1.00 93.44 88 ARG A O 1
ATOM 713 N N . ILE A 1 89 ? -3.815 10.946 -0.949 1.00 93.81 89 ILE A N 1
ATOM 714 C CA . ILE A 1 89 ? -4.307 10.837 0.430 1.00 93.81 89 ILE A CA 1
ATOM 715 C C . ILE A 1 89 ? -5.829 11.036 0.401 1.00 93.81 89 ILE A C 1
ATOM 717 O O . ILE A 1 89 ? -6.327 11.862 -0.363 1.00 93.81 89 ILE A O 1
ATOM 721 N N . ARG A 1 90 ? -6.586 10.245 1.170 1.00 86.31 90 ARG A N 1
ATOM 722 C CA . ARG A 1 90 ? -8.032 10.433 1.384 1.00 86.31 90 ARG A CA 1
ATOM 723 C C . ARG A 1 90 ? -8.375 10.178 2.849 1.00 86.31 90 ARG A C 1
ATOM 725 O O . ARG A 1 90 ? -8.342 9.027 3.293 1.00 86.31 90 ARG A O 1
ATOM 732 N N . GLY A 1 91 ? -8.737 11.235 3.574 1.00 90.06 91 GLY A N 1
ATOM 733 C CA . GLY A 1 91 ? -8.945 11.175 5.022 1.00 90.06 91 GLY A CA 1
ATOM 734 C C . GLY A 1 91 ? -7.683 10.673 5.723 1.00 90.06 91 GLY A C 1
ATOM 735 O O . GLY A 1 91 ? -6.581 11.094 5.388 1.00 90.06 91 GLY A O 1
ATOM 736 N N . VAL A 1 92 ? -7.837 9.700 6.619 1.00 83.06 92 VAL A N 1
ATOM 737 C CA . VAL A 1 92 ? -6.713 9.072 7.335 1.00 83.06 92 VAL A CA 1
ATOM 738 C C . VAL A 1 92 ? -5.905 8.081 6.490 1.00 83.06 92 VAL A C 1
ATOM 740 O O . VAL A 1 92 ? -4.926 7.538 6.982 1.00 83.06 92 VAL A O 1
ATOM 743 N N . LYS A 1 93 ? -6.309 7.798 5.240 1.00 82.00 93 LYS A N 1
ATOM 744 C CA . LYS A 1 93 ? -5.699 6.756 4.399 1.00 82.00 93 LYS A CA 1
ATOM 745 C C . LYS A 1 93 ? -4.785 7.353 3.333 1.00 82.00 93 LYS A C 1
ATOM 747 O O . LYS A 1 93 ? -5.224 8.168 2.519 1.00 82.00 93 LYS A O 1
ATOM 752 N N . THR A 1 94 ? -3.563 6.847 3.239 1.00 91.69 94 THR A N 1
ATOM 753 C CA . THR A 1 94 ? -2.629 7.140 2.146 1.00 91.69 94 THR A CA 1
ATOM 754 C C . THR A 1 94 ? -2.560 5.965 1.179 1.00 91.69 94 THR A C 1
ATOM 756 O O . THR A 1 94 ? -2.465 4.810 1.585 1.00 91.69 94 THR A O 1
ATOM 759 N N . TYR A 1 95 ? -2.629 6.262 -0.117 1.00 91.38 95 TYR A N 1
ATOM 760 C CA . TYR A 1 95 ? -2.630 5.288 -1.204 1.00 91.38 95 TYR A CA 1
ATOM 761 C C . TYR A 1 95 ? -1.293 5.337 -1.929 1.00 91.38 95 TYR A C 1
ATOM 763 O O . TYR A 1 95 ? -0.875 6.399 -2.399 1.00 91.38 95 TYR A O 1
ATOM 771 N N . TRP A 1 96 ? -0.685 4.172 -2.096 1.00 95.12 96 TRP A N 1
ATOM 772 C CA . TRP A 1 96 ? 0.617 3.987 -2.712 1.00 95.12 96 TRP A CA 1
ATOM 773 C C . TRP A 1 96 ? 0.503 2.991 -3.863 1.00 95.12 96 TRP A C 1
ATOM 775 O O . TRP A 1 96 ? -0.212 1.989 -3.772 1.00 95.12 96 TRP A O 1
ATOM 785 N N . LYS A 1 97 ? 1.201 3.275 -4.959 1.00 95.06 97 LYS A N 1
A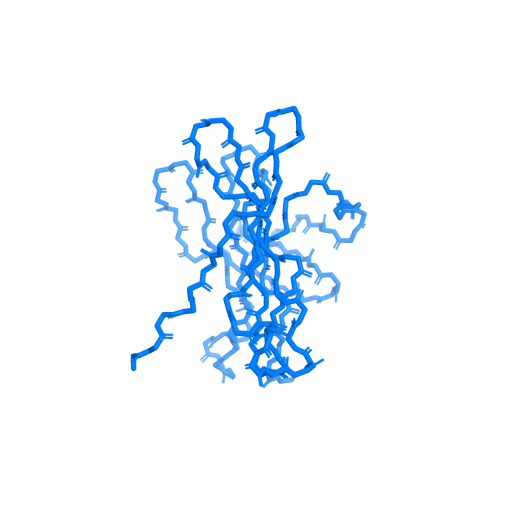TOM 786 C CA . LYS A 1 97 ? 1.233 2.428 -6.157 1.00 95.06 97 LYS A CA 1
ATOM 787 C C . LYS A 1 97 ? 2.667 2.102 -6.510 1.00 95.06 97 LYS A C 1
ATOM 789 O O . LYS A 1 97 ? 3.533 2.953 -6.318 1.00 95.06 97 LYS A O 1
ATOM 794 N N . CYS A 1 98 ? 2.900 0.917 -7.067 1.00 94.12 98 CYS A N 1
ATOM 795 C CA . CYS A 1 98 ? 4.213 0.572 -7.596 1.00 94.12 98 CYS A CA 1
ATOM 796 C C . CYS A 1 98 ? 4.723 1.667 -8.548 1.00 94.12 98 CYS A C 1
ATOM 798 O O . CYS A 1 98 ? 3.957 2.228 -9.336 1.00 94.12 98 CYS A O 1
ATOM 800 N N . SER A 1 99 ? 6.013 1.983 -8.478 1.00 94.62 99 SER A N 1
ATOM 801 C CA . SER A 1 99 ? 6.661 3.000 -9.309 1.00 94.62 99 SER A CA 1
ATOM 802 C C . SER A 1 99 ? 6.500 2.732 -10.807 1.00 94.62 99 SER A C 1
ATOM 804 O O . SER A 1 99 ? 6.379 3.672 -11.588 1.00 94.62 99 SER A O 1
ATOM 806 N N . THR A 1 100 ? 6.416 1.461 -11.205 1.00 93.00 100 THR A N 1
ATOM 807 C CA . THR A 1 100 ? 6.209 1.034 -12.594 1.00 93.00 100 THR A CA 1
ATOM 808 C C . THR A 1 100 ? 4.735 1.044 -13.008 1.00 93.00 100 THR A C 1
ATOM 810 O O . THR A 1 100 ? 4.433 0.716 -14.150 1.00 93.00 100 THR A O 1
ATOM 813 N N . HIS A 1 101 ? 3.793 1.447 -12.143 1.00 93.06 101 HIS A N 1
ATOM 814 C CA . HIS A 1 101 ? 2.359 1.472 -12.463 1.00 93.06 101 HIS A CA 1
ATOM 815 C C . HIS A 1 101 ? 2.055 2.258 -13.747 1.00 93.06 101 HIS A C 1
ATOM 817 O O . HIS A 1 101 ? 1.284 1.785 -14.574 1.00 93.06 101 HIS A O 1
ATOM 823 N N . LEU A 1 102 ? 2.660 3.438 -1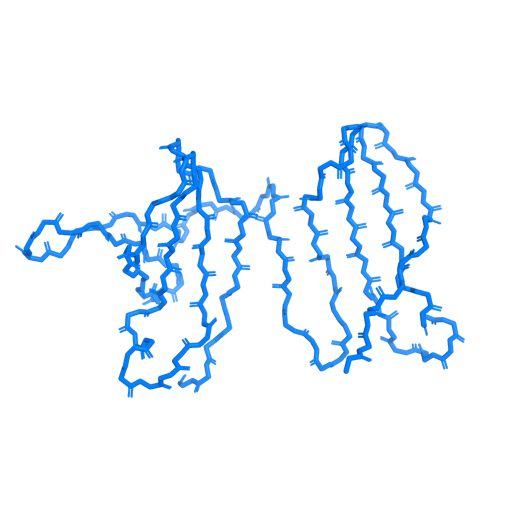3.931 1.00 91.56 102 LEU A N 1
ATOM 824 C CA . LEU A 1 102 ? 2.425 4.260 -15.128 1.00 91.56 102 LEU A CA 1
ATOM 825 C C . LEU A 1 102 ? 3.105 3.700 -16.385 1.00 91.56 102 LEU A C 1
ATOM 827 O O . LEU A 1 102 ? 2.590 3.890 -17.476 1.00 91.56 102 LEU A O 1
ATOM 831 N N . GLN A 1 103 ? 4.240 3.013 -16.235 1.00 92.62 103 GLN A N 1
ATOM 832 C CA . GLN A 1 103 ? 5.057 2.550 -17.364 1.00 92.62 103 GLN A CA 1
ATOM 833 C C . GLN A 1 103 ? 4.705 1.128 -17.822 1.00 92.62 103 GLN A C 1
ATOM 835 O O . GLN A 1 103 ? 4.720 0.839 -19.009 1.00 92.62 103 GLN A O 1
ATOM 840 N N . ARG A 1 104 ? 4.410 0.229 -16.876 1.00 89.88 104 ARG A N 1
ATOM 841 C CA . ARG A 1 104 ? 4.193 -1.212 -17.100 1.00 89.88 104 ARG A CA 1
ATOM 842 C C . ARG A 1 104 ? 2.800 -1.684 -16.682 1.00 89.88 104 ARG A C 1
ATOM 844 O O . ARG A 1 104 ? 2.534 -2.881 -16.660 1.00 89.88 104 ARG A O 1
ATOM 851 N N . GLY A 1 105 ? 1.921 -0.771 -16.264 1.00 84.94 105 GLY A N 1
ATOM 852 C CA . GLY A 1 105 ? 0.587 -1.135 -15.783 1.00 84.94 105 GLY A CA 1
ATOM 853 C C . GLY A 1 105 ? 0.616 -2.018 -14.531 1.00 84.94 105 GLY A C 1
ATOM 854 O O . GLY A 1 105 ? -0.265 -2.863 -14.356 1.00 84.94 105 GLY A O 1
ATOM 855 N N . CYS A 1 106 ? 1.641 -1.869 -13.680 1.00 85.62 106 CYS A N 1
ATOM 856 C CA . CYS A 1 106 ? 1.784 -2.678 -12.474 1.00 85.62 106 CYS A CA 1
ATOM 857 C C . CYS A 1 106 ? 0.585 -2.525 -11.530 1.00 85.62 106 CYS A C 1
ATOM 859 O O . CYS A 1 106 ? 0.197 -1.400 -11.206 1.00 85.62 106 CYS A O 1
ATOM 861 N N . ARG A 1 107 ? 0.021 -3.639 -11.049 1.00 83.12 107 ARG A N 1
ATOM 862 C CA . ARG A 1 107 ? -1.176 -3.640 -10.181 1.00 83.12 107 ARG A CA 1
ATOM 863 C C . ARG A 1 107 ? -0.877 -3.705 -8.681 1.00 83.12 107 ARG A C 1
ATOM 865 O O . ARG A 1 107 ? -1.816 -3.679 -7.883 1.00 83.12 107 ARG A O 1
ATOM 872 N N . ALA A 1 108 ? 0.395 -3.762 -8.291 1.00 80.56 108 ALA A N 1
ATOM 873 C CA . ALA A 1 108 ? 0.788 -3.783 -6.888 1.00 80.56 108 ALA A CA 1
ATOM 874 C C . ALA A 1 108 ? 0.454 -2.449 -6.189 1.00 80.56 108 ALA A C 1
ATOM 876 O O . ALA A 1 108 ? 0.740 -1.359 -6.704 1.00 80.56 108 ALA A O 1
ATOM 877 N N . VAL A 1 109 ? -0.152 -2.534 -4.999 1.00 84.69 109 VAL A N 1
ATOM 878 C CA . VAL A 1 109 ? -0.644 -1.380 -4.227 1.00 84.69 109 VAL A CA 1
ATOM 879 C C . VAL A 1 109 ? -0.482 -1.569 -2.724 1.00 84.69 109 VAL A C 1
ATOM 881 O O . VAL A 1 109 ? -0.646 -2.671 -2.202 1.00 84.69 109 VAL A O 1
ATOM 884 N N . ILE A 1 110 ? -0.261 -0.466 -2.012 1.00 83.38 110 ILE A N 1
ATOM 885 C CA . ILE A 1 110 ? -0.226 -0.424 -0.545 1.00 83.38 110 ILE A CA 1
ATOM 886 C C . ILE A 1 110 ? -1.128 0.711 -0.079 1.00 83.38 110 ILE A C 1
ATOM 888 O O . ILE A 1 110 ? -1.123 1.787 -0.675 1.00 83.38 110 ILE A O 1
ATOM 892 N N . HIS A 1 111 ? -1.904 0.496 0.978 1.00 80.94 111 HIS A N 1
ATOM 893 C CA . HIS A 1 111 ? -2.603 1.565 1.681 1.00 80.94 111 HIS A CA 1
ATOM 894 C C . HIS A 1 111 ? -2.131 1.612 3.133 1.00 80.94 111 HIS A C 1
ATOM 896 O O . HIS A 1 111 ? -2.093 0.579 3.806 1.00 80.94 111 HIS A O 1
ATOM 902 N N . THR A 1 112 ? -1.835 2.811 3.618 1.00 81.06 112 THR A N 1
ATOM 903 C CA . THR A 1 112 ? -1.430 3.061 5.005 1.00 81.06 112 THR A CA 1
ATOM 904 C C . THR A 1 112 ? -2.386 4.036 5.680 1.00 81.06 112 THR A C 1
ATOM 906 O O . THR A 1 112 ? -3.149 4.727 5.001 1.00 81.06 112 THR A O 1
ATOM 909 N N . LEU A 1 113 ? -2.352 4.093 7.006 1.00 79.50 113 LEU A N 1
ATOM 910 C CA . LEU A 1 113 ? -2.930 5.172 7.799 1.00 79.50 113 LEU A CA 1
ATOM 911 C C . LEU A 1 113 ? -1.936 6.340 7.946 1.00 79.50 113 LEU A C 1
ATOM 913 O O . LEU A 1 113 ? -0.819 6.286 7.421 1.00 79.50 113 LEU A O 1
ATOM 917 N N . ALA A 1 114 ? -2.362 7.415 8.614 1.00 79.75 114 ALA A N 1
ATOM 918 C CA . ALA A 1 114 ? -1.544 8.603 8.867 1.00 79.75 114 ALA A CA 1
ATOM 919 C C . ALA A 1 114 ? -0.318 8.308 9.750 1.00 79.75 114 ALA A C 1
ATOM 921 O O . ALA A 1 114 ? 0.740 8.891 9.538 1.00 79.75 114 ALA A O 1
ATOM 922 N N . ASP A 1 115 ? -0.445 7.355 10.673 1.00 78.00 115 ASP A N 1
ATOM 923 C CA . ASP A 1 115 ? 0.625 6.820 11.525 1.00 78.00 115 ASP A CA 1
ATOM 924 C C . ASP A 1 115 ? 1.499 5.768 10.808 1.00 78.00 115 ASP A C 1
ATOM 926 O O . ASP A 1 115 ? 2.284 5.070 11.441 1.00 78.00 115 ASP A O 1
ATOM 930 N N . MET A 1 116 ? 1.347 5.631 9.485 1.00 78.00 116 MET A N 1
ATOM 931 C CA . MET A 1 116 ? 2.007 4.632 8.640 1.00 78.00 116 MET A CA 1
ATOM 932 C C . MET A 1 116 ? 1.595 3.172 8.879 1.00 78.00 116 MET A C 1
ATOM 934 O O . MET A 1 116 ? 2.138 2.282 8.220 1.00 78.00 116 MET A O 1
ATOM 938 N N . THR A 1 117 ? 0.564 2.904 9.687 1.00 74.50 117 THR A N 1
ATOM 939 C CA . THR A 1 117 ? 0.007 1.553 9.843 1.00 74.50 117 THR A CA 1
ATOM 940 C C . THR A 1 117 ? -0.506 1.025 8.500 1.00 74.50 117 THR A C 1
ATOM 942 O O . THR A 1 117 ? -1.394 1.611 7.875 1.00 74.50 117 THR A O 1
ATOM 945 N N . VAL A 1 118 ? 0.047 -0.093 8.019 1.00 73.75 118 VAL A N 1
ATOM 946 C CA . VAL A 1 118 ? -0.352 -0.714 6.745 1.00 73.75 118 VAL A CA 1
ATOM 947 C C . VAL A 1 118 ? -1.700 -1.409 6.909 1.00 73.75 118 VAL A C 1
ATOM 949 O O . VAL A 1 118 ? -1.802 -2.402 7.614 1.00 73.75 118 VAL A O 1
ATOM 952 N N . ILE A 1 119 ? -2.728 -0.927 6.208 1.00 68.38 119 ILE A N 1
ATOM 953 C CA . ILE A 1 119 ? -4.093 -1.492 6.232 1.00 68.38 119 ILE A CA 1
ATOM 954 C C . ILE A 1 119 ? -4.424 -2.327 4.993 1.00 68.38 119 ILE A C 1
ATOM 956 O O . ILE A 1 119 ? -5.429 -3.035 4.949 1.00 68.38 119 ILE A O 1
ATOM 960 N N . LYS A 1 120 ? -3.603 -2.229 3.945 1.00 71.06 120 LYS A N 1
ATOM 961 C CA . LYS A 1 120 ? -3.702 -3.061 2.746 1.00 71.06 120 LYS A CA 1
ATOM 962 C C . LYS A 1 120 ? -2.333 -3.174 2.099 1.00 71.06 120 LYS A C 1
ATOM 964 O O . LYS A 1 120 ? -1.695 -2.158 1.853 1.00 71.06 120 LYS A O 1
ATOM 969 N N . CYS A 1 121 ? -1.948 -4.386 1.728 1.00 75.94 121 CYS A N 1
ATOM 970 C CA . CYS A 1 121 ? -0.766 -4.639 0.920 1.00 75.94 121 CYS A CA 1
ATOM 971 C C . CYS A 1 121 ? -1.113 -5.694 -0.132 1.00 75.94 121 CYS A C 1
ATOM 973 O O . CYS A 1 121 ? -1.553 -6.787 0.214 1.00 75.94 121 CYS A O 1
ATOM 975 N N . ILE A 1 122 ? -0.979 -5.336 -1.407 1.00 75.12 122 ILE A N 1
ATOM 976 C CA . ILE A 1 122 ? -1.025 -6.252 -2.547 1.00 75.12 122 ILE A CA 1
ATOM 977 C C . ILE A 1 122 ? 0.333 -6.133 -3.229 1.00 75.12 122 ILE A C 1
ATOM 979 O O . ILE A 1 122 ? 0.528 -5.255 -4.070 1.00 75.12 122 ILE A O 1
ATOM 983 N N . ASN A 1 123 ? 1.269 -6.995 -2.840 1.0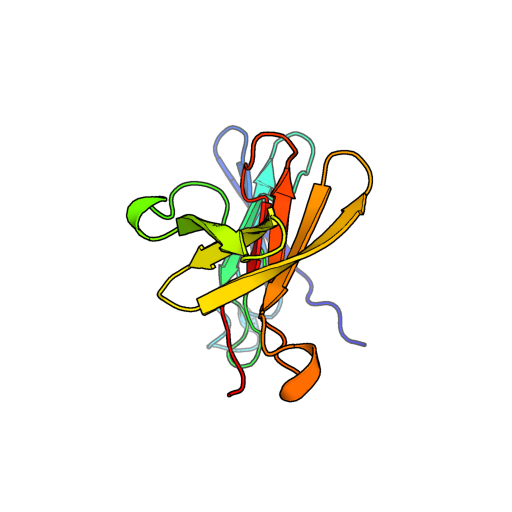0 75.62 123 ASN A N 1
ATOM 984 C CA . ASN A 1 123 ? 2.643 -6.987 -3.338 1.00 75.62 123 ASN A CA 1
ATOM 985 C C . ASN A 1 123 ? 2.855 -8.047 -4.429 1.00 75.62 123 ASN A C 1
ATOM 987 O O . ASN A 1 123 ? 3.711 -8.918 -4.313 1.00 75.62 123 ASN A O 1
ATOM 991 N N . ILE A 1 124 ? 2.004 -8.029 -5.457 1.00 76.19 124 ILE A N 1
ATOM 992 C CA . ILE A 1 124 ? 2.103 -8.939 -6.603 1.00 76.19 124 ILE A CA 1
ATOM 993 C C . ILE A 1 124 ? 2.290 -8.098 -7.857 1.00 76.19 124 ILE A C 1
ATOM 995 O O . ILE A 1 124 ? 1.409 -7.326 -8.244 1.00 76.19 124 ILE A O 1
ATOM 999 N N . HIS A 1 125 ? 3.469 -8.243 -8.455 1.00 76.62 125 HIS A N 1
ATOM 1000 C CA . HIS A 1 125 ? 3.915 -7.496 -9.620 1.00 76.62 125 HIS A CA 1
ATOM 1001 C C . HIS A 1 125 ? 3.715 -8.339 -10.878 1.00 76.62 125 HIS A C 1
ATOM 1003 O O . HIS A 1 125 ? 4.008 -9.528 -10.898 1.00 76.62 125 HIS A O 1
ATOM 1009 N N . ASN A 1 126 ? 3.193 -7.720 -11.930 1.00 76.44 126 ASN A N 1
ATOM 1010 C CA . ASN A 1 126 ? 2.974 -8.335 -13.239 1.00 76.44 126 ASN A CA 1
ATOM 1011 C C . ASN A 1 126 ? 4.065 -7.926 -14.244 1.00 76.44 126 ASN A C 1
ATOM 1013 O O . ASN A 1 126 ? 3.738 -7.617 -15.389 1.00 76.44 126 ASN A O 1
ATOM 1017 N N . HIS A 1 127 ? 5.325 -7.835 -13.798 1.00 73.19 127 HIS A N 1
ATOM 1018 C CA . HIS A 1 127 ? 6.467 -7.381 -14.599 1.00 73.19 127 HIS A CA 1
ATOM 1019 C C . HIS A 1 127 ? 7.810 -7.859 -14.046 1.00 73.19 127 HIS A C 1
ATOM 1021 O O . HIS A 1 127 ? 7.841 -8.282 -12.870 1.00 73.19 127 HIS A O 1
#

Nearest PDB structures (foldseek):
  2rpr-assembly1_A  TM=7.233E-01  e=3.114E-03  Homo sapiens
  2wfw-assembly1_A  TM=1.579E-01  e=2.239E+00  Rhodococcus erythropolis
  2wfw-assembly1_B-2  TM=1.605E-01  e=1.620E+00  Rhodococcus erythropolis
  7aef-assembly1_q  TM=2.055E-01  e=2.363E+00  Algoriphagus machipongonensis
  7b5h-assembly1_AJ  TM=1.958E-01  e=3.265E+00  Nostoc sp. PCC 7120 = FACHB-418

Solvent-accessible surface area (backbone atoms only — not comparable to full-atom values): 7314 Å² total; per-residue (Å²): 142,79,84,82,56,63,38,83,72,51,73,59,86,60,35,39,32,25,34,39,63,54,36,85,79,38,95,76,45,67,23,30,39,34,21,37,80,89,62,51,77,42,31,38,79,34,46,44,100,89,49,87,51,53,26,57,56,90,75,78,72,61,86,52,55,45,82,47,62,46,101,86,67,48,58,29,45,30,48,84,89,44,48,23,36,69,71,51,75,58,89,61,37,36,36,29,31,32,66,49,26,88,80,64,66,35,73,21,35,37,29,25,35,80,88,62,50,55,66,28,46,32,91,58,70,77,121

Mean predicted aligned error: 13.1 Å

Secondary structure (DSSP, 8-state):
--PPPEEEEEEETTEEEEEEGGGGTSTT---EEEE-TT--EEEEEE--TT-------S---GGGEEEEE-TTS-EEEEETTEEEEEEEEETTEEEEEETTHHHH----EEEEETT--EEEEE-----

pLDDT: mean 70.75, std 17.94, range [34.0, 96.06]

Radius of gyration: 16.51 Å; Cα contacts (8 Å, |Δi|>4): 254; chains: 1; bounding box: 35×45×38 Å

InterPro domains:
  IPR007588 Zinc finger, FLYWCH-type [PF04500] (2-46)
  IPR007588 Zinc finger, FLYWCH-type [PF04500] (68-127)